Pr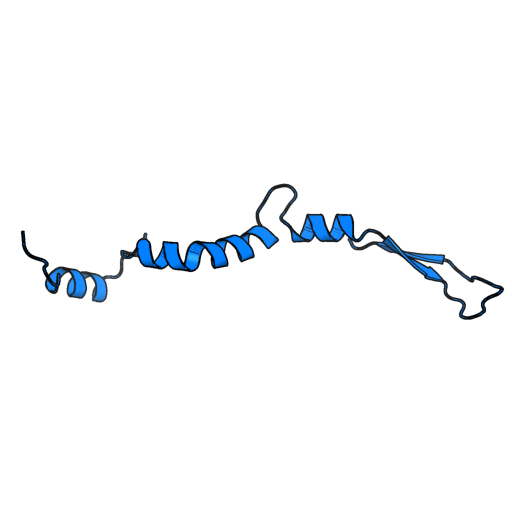otein AF-A0A642UEV1-F1 (afdb_monomer)

Radius of gyration: 27.05 Å; Cα contacts (8 Å, |Δi|>4): 53; chains: 1; bounding box: 53×25×73 Å

Nearest PDB structures (foldseek):
  5lmx-assembly1_B  TM=8.251E-01  e=7.664E-06  Saccharomyces cerevisiae S288C
  5m3m-assembly1_B  TM=8.072E-01  e=8.778E-06  Saccharomyces cerevisiae S288C
  5g5l-assembly1_B  TM=8.227E-01  e=1.076E-05  Saccharomyces cerevisiae
  5oa1-assembly1_B  TM=8.238E-01  e=1.616E-05  Saccharomyces cerevisiae S288C
  5m5w-assembly1_B  TM=7.969E-01  e=1.076E-05  Saccharomyces cerevisiae S288C

Organism: NCBI:txid44093

Mean predicted aligned error: 9.97 Å

Secondary structure (DSSP, 8-state):
------HHHHHHHHHS--SS--S-HHHHHHHHHHHHHHHTTTSSGGG-HHHHHHHHH-EEEEES---TT---PEEEEE--

Sequence (80 aa):
MGVSFHTLEREKNYRAPSKEKSPYPLLQQAVRPHIGSFNALMDGPDGGLLNLAVKDIGTKTVFDSNDPERLGNKLNCKCC

Solvent-accessible surface area (backbone atoms only — not comparable to full-atom values): 5053 Å² total; per-residue (Å²): 141,78,93,75,86,56,62,72,62,51,52,50,45,69,77,51,65,67,89,85,58,76,93,55,60,68,64,53,58,73,49,38,65,61,55,50,58,58,46,39,38,56,48,57,81,84,53,7,52,53,49,52,49,44,62,70,69,40,66,51,75,50,56,78,38,92,51,95,90,49,76,50,61,81,43,76,48,67,66,128

Structure (mmCIF, N/CA/C/O backbone):
data_AF-A0A642UEV1-F1
#
_entry.id   AF-A0A642UEV1-F1
#
loop_
_atom_site.group_PDB
_atom_site.id
_atom_site.type_symbol
_atom_site.label_atom_id
_atom_site.label_alt_id
_atom_site.label_comp_id
_atom_site.label_asym_id
_atom_site.label_entity_id
_atom_site.label_seq_id
_atom_site.pdbx_PDB_ins_code
_atom_site.Cartn_x
_atom_site.Cartn_y
_atom_site.Cartn_z
_atom_site.occupancy
_atom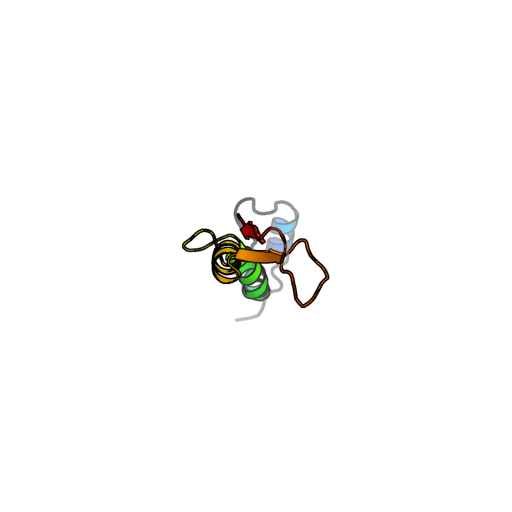_site.B_iso_or_equiv
_atom_site.auth_seq_id
_atom_site.auth_comp_id
_atom_site.auth_asym_id
_atom_site.auth_atom_id
_atom_site.pdbx_PDB_model_num
ATOM 1 N N . MET A 1 1 ? -28.191 -14.283 26.646 1.00 46.81 1 MET A N 1
ATOM 2 C CA . MET A 1 1 ? -27.125 -13.551 25.930 1.00 46.81 1 MET A CA 1
ATOM 3 C C . MET A 1 1 ? -27.794 -12.541 25.023 1.00 46.81 1 MET A C 1
ATOM 5 O O . MET A 1 1 ? -28.429 -12.947 24.062 1.00 46.81 1 MET A O 1
ATOM 9 N N . GLY A 1 2 ? -27.761 -11.265 25.399 1.00 75.12 2 GLY A N 1
ATOM 10 C CA . GLY A 1 2 ? -28.355 -10.177 24.624 1.00 75.12 2 GLY A CA 1
ATOM 11 C C . GLY A 1 2 ? -27.264 -9.314 24.008 1.00 75.12 2 GLY A C 1
ATOM 12 O O . GLY A 1 2 ? -26.174 -9.202 24.568 1.00 75.12 2 GLY A O 1
ATOM 13 N N . VAL A 1 3 ? -27.557 -8.718 22.860 1.00 83.19 3 VAL A N 1
ATOM 14 C CA . VAL A 1 3 ? -26.699 -7.697 22.256 1.00 83.19 3 VAL A CA 1
ATOM 15 C C . VAL A 1 3 ? -26.853 -6.408 23.069 1.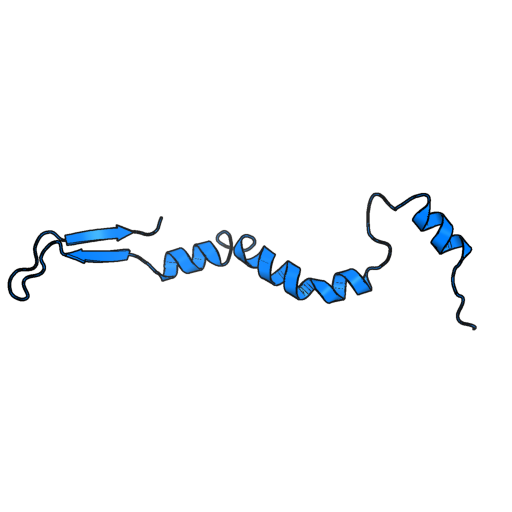00 83.19 3 VAL A C 1
ATOM 17 O O . VAL A 1 3 ? -27.972 -6.015 23.394 1.00 83.19 3 VAL A O 1
ATOM 20 N N . SER A 1 4 ? -25.738 -5.767 23.422 1.00 88.38 4 SER A N 1
ATOM 21 C CA . SER A 1 4 ? -25.706 -4.480 24.126 1.00 88.38 4 SER A CA 1
ATOM 22 C C . SER A 1 4 ? -25.160 -3.395 23.203 1.00 88.38 4 SER A C 1
ATOM 24 O O . SER A 1 4 ? -24.324 -3.658 22.346 1.00 88.38 4 SER A O 1
ATOM 26 N N . PHE A 1 5 ? -25.612 -2.156 23.388 1.00 87.38 5 PHE A N 1
ATOM 27 C CA . PHE A 1 5 ? -25.144 -1.005 22.609 1.00 87.38 5 PHE A CA 1
ATOM 28 C C . PHE A 1 5 ? -23.842 -0.382 23.144 1.00 87.38 5 PHE A C 1
ATOM 30 O O . PHE A 1 5 ? -23.366 0.595 22.566 1.00 87.38 5 PHE A O 1
ATOM 37 N N . HIS A 1 6 ? -23.281 -0.910 24.243 1.00 89.69 6 HIS A N 1
ATOM 38 C CA . HIS A 1 6 ? -21.980 -0.504 24.803 1.00 89.69 6 HIS A CA 1
ATOM 39 C C . HIS A 1 6 ? -21.818 1.024 25.005 1.00 89.69 6 HIS A C 1
ATOM 41 O O . HIS A 1 6 ? -20.768 1.601 24.727 1.00 89.69 6 HIS A O 1
ATOM 47 N N . THR A 1 7 ? -22.861 1.716 25.484 1.00 91.44 7 THR A N 1
ATOM 48 C CA . THR A 1 7 ? -22.919 3.194 25.515 1.00 91.44 7 THR A CA 1
ATOM 49 C C . THR A 1 7 ? -21.850 3.844 26.399 1.00 91.44 7 THR A C 1
ATOM 51 O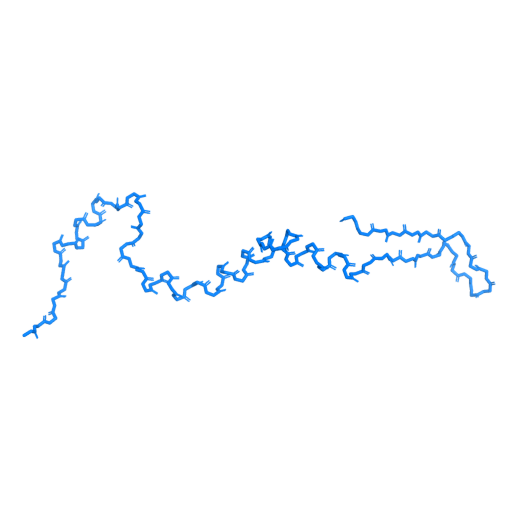 O . THR A 1 7 ? -21.225 4.810 25.967 1.00 91.44 7 THR A O 1
ATOM 54 N N . LEU A 1 8 ? -21.594 3.308 27.598 1.00 91.38 8 LEU A N 1
ATOM 55 C CA . LEU A 1 8 ? -20.558 3.828 28.503 1.00 91.38 8 LEU A CA 1
ATOM 56 C C . LEU A 1 8 ? -19.142 3.625 27.942 1.00 91.38 8 LEU A C 1
ATOM 58 O O . LEU A 1 8 ? -18.295 4.509 28.055 1.00 91.38 8 LEU A O 1
ATOM 62 N N . GLU A 1 9 ? -18.888 2.474 27.315 1.00 87.31 9 GLU A N 1
ATOM 63 C CA . GLU A 1 9 ? -17.596 2.162 26.689 1.00 87.31 9 GLU A CA 1
ATOM 64 C C . GLU A 1 9 ? -17.339 3.066 25.480 1.00 87.31 9 GLU A C 1
ATOM 66 O O . GLU A 1 9 ? -16.241 3.604 25.327 1.00 87.31 9 GLU A O 1
ATOM 71 N N . ARG A 1 10 ? -18.370 3.301 24.661 1.00 89.12 10 ARG A N 1
ATOM 72 C CA . ARG A 1 10 ? -18.312 4.232 23.531 1.00 89.12 10 ARG A CA 1
ATOM 73 C C . ARG A 1 10 ? -17.968 5.651 23.985 1.00 89.12 10 ARG A C 1
ATOM 75 O O . ARG A 1 10 ? -17.050 6.251 23.435 1.00 89.12 10 ARG A O 1
ATOM 82 N N . GLU A 1 11 ? -18.646 6.154 25.015 1.00 92.31 11 GLU A N 1
ATOM 83 C CA . GLU A 1 11 ? -18.412 7.503 25.544 1.00 92.31 11 GLU A CA 1
ATOM 84 C C . GLU A 1 11 ? -17.001 7.662 26.128 1.00 92.31 11 GLU A C 1
ATOM 86 O O . GLU A 1 11 ? -16.332 8.678 25.923 1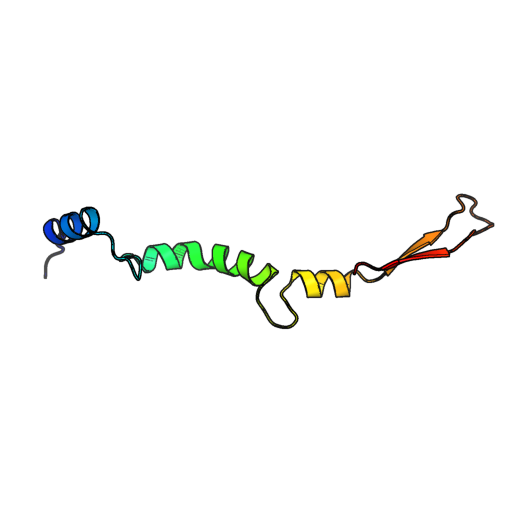.00 92.31 11 GLU A O 1
ATOM 91 N N . LYS A 1 12 ? -16.498 6.620 26.803 1.00 89.56 12 LYS A N 1
ATOM 92 C CA . LYS A 1 12 ? -15.119 6.58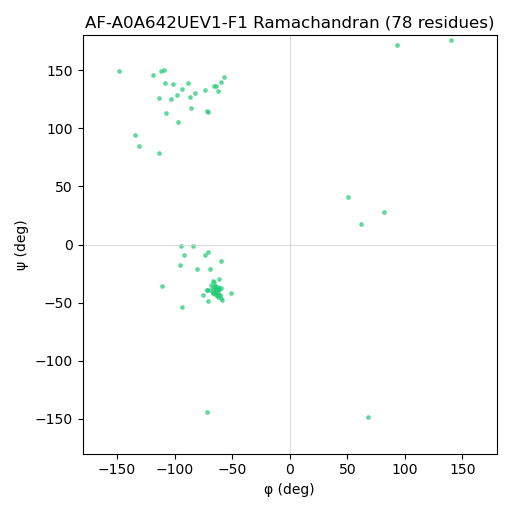8 27.302 1.00 89.56 12 LYS A CA 1
ATOM 93 C C . LYS A 1 12 ? -14.103 6.661 26.158 1.00 89.56 12 LYS A C 1
ATOM 95 O O . LYS A 1 12 ? -13.162 7.449 26.244 1.00 89.56 12 LYS A O 1
ATOM 100 N N . ASN A 1 13 ? -14.314 5.892 25.089 1.00 87.69 13 ASN A N 1
ATOM 101 C CA . ASN A 1 13 ? -13.442 5.890 23.912 1.00 87.69 13 ASN A CA 1
ATOM 102 C C . ASN A 1 13 ? -13.482 7.222 23.147 1.00 87.69 13 ASN A C 1
ATOM 104 O O . ASN A 1 13 ? -12.471 7.620 22.572 1.00 87.69 13 ASN A O 1
ATOM 108 N N . TYR A 1 14 ? -14.621 7.921 23.149 1.00 88.62 14 TYR A N 1
ATOM 109 C CA . TYR A 1 14 ? -14.743 9.254 22.550 1.00 88.62 14 TYR A CA 1
ATOM 110 C C . TYR A 1 14 ? -14.025 10.329 23.357 1.00 88.62 14 TYR A C 1
ATOM 112 O O . TYR A 1 14 ? -13.375 11.197 22.779 1.00 88.62 14 TYR A O 1
ATOM 120 N N . A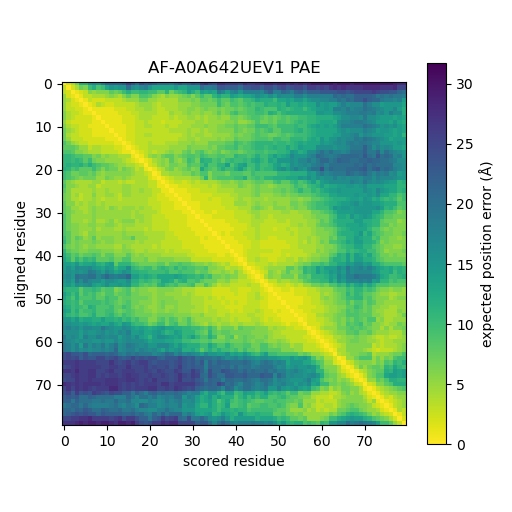RG A 1 15 ? -14.095 10.258 24.690 1.00 90.88 15 ARG A N 1
ATOM 121 C CA . ARG A 1 15 ? -13.411 11.220 25.560 1.00 90.88 15 ARG A CA 1
ATOM 122 C C . ARG A 1 15 ? -11.895 11.025 25.574 1.00 90.88 15 ARG A C 1
ATOM 124 O O . ARG A 1 15 ? -11.155 12.001 25.638 1.00 90.88 15 ARG A O 1
ATOM 131 N N . ALA A 1 16 ? -11.441 9.776 25.560 1.00 88.19 16 ALA A N 1
ATOM 132 C CA . ALA A 1 16 ? -10.031 9.420 25.635 1.00 88.19 16 ALA A CA 1
ATOM 133 C C . ALA A 1 16 ? -9.697 8.410 24.527 1.00 88.19 16 ALA A C 1
ATOM 135 O O . ALA A 1 16 ? -9.725 7.200 24.779 1.00 88.19 16 ALA A O 1
ATOM 136 N N . PRO A 1 17 ? -9.392 8.880 23.302 1.00 85.38 17 PRO A N 1
ATOM 137 C CA . PRO A 1 17 ? -8.992 7.984 22.230 1.00 85.38 17 PRO A CA 1
ATOM 138 C C . PRO A 1 17 ? -7.728 7.213 22.629 1.00 85.38 17 PRO A C 1
ATOM 140 O O . PRO A 1 17 ? -6.801 7.755 23.237 1.00 85.38 17 PRO A O 1
ATOM 143 N N . SER A 1 18 ? -7.697 5.926 22.284 1.00 83.50 18 SER A N 1
ATOM 144 C CA . SER A 1 18 ? -6.524 5.074 22.483 1.00 83.50 18 SER A CA 1
ATOM 145 C C . SER A 1 18 ? -5.346 5.604 21.667 1.00 83.50 18 SER A C 1
ATOM 147 O O . SER A 1 18 ? -5.492 5.890 20.480 1.00 83.50 18 SER A O 1
ATOM 149 N N . LYS A 1 19 ? -4.173 5.718 22.298 1.00 81.44 19 LYS A N 1
ATOM 150 C CA . LYS A 1 19 ? -2.940 6.189 21.645 1.00 81.44 19 LYS A CA 1
ATOM 151 C C . LYS A 1 19 ? -2.237 5.104 20.826 1.00 81.44 19 LYS A C 1
ATOM 153 O O . LYS A 1 19 ? -1.455 5.427 19.945 1.00 81.44 19 LYS A O 1
ATOM 158 N N . GLU A 1 20 ? -2.516 3.837 21.122 1.00 77.81 20 GLU A N 1
ATOM 159 C CA . GLU A 1 20 ? -1.778 2.696 20.570 1.00 77.81 20 GLU A CA 1
ATOM 160 C C . GLU A 1 20 ? -2.438 2.134 19.307 1.00 77.81 20 GLU A C 1
ATOM 162 O O . GLU A 1 20 ? -1.795 1.961 18.274 1.00 77.81 20 GLU A O 1
ATOM 167 N N . LYS A 1 21 ? -3.735 1.801 19.380 1.00 77.88 21 LYS A N 1
ATOM 168 C CA . LYS A 1 21 ? -4.464 1.113 18.302 1.00 77.88 21 LYS A CA 1
ATOM 169 C C . LYS A 1 21 ? -5.931 1.513 18.263 1.00 77.88 21 LYS A C 1
ATOM 171 O O . LYS A 1 21 ? -6.544 1.773 19.300 1.00 77.88 21 LYS A O 1
ATOM 176 N N . SER A 1 22 ? -6.497 1.489 17.056 1.00 81.88 22 SER A N 1
ATOM 177 C CA . SER A 1 22 ? -7.934 1.665 16.849 1.00 81.88 22 SER A CA 1
ATOM 178 C C . SER A 1 22 ? -8.716 0.517 17.501 1.00 81.88 22 SER A C 1
ATOM 180 O O . SER A 1 22 ? -8.341 -0.645 17.324 1.00 81.88 22 SER A O 1
ATOM 182 N N . PRO A 1 23 ? -9.825 0.805 18.204 1.00 81.31 23 PRO A N 1
ATOM 183 C CA . PRO A 1 23 ? -10.670 -0.223 18.809 1.00 81.31 23 PRO A CA 1
ATOM 184 C C . PRO A 1 23 ? -11.470 -1.042 17.781 1.00 81.31 23 PRO A C 1
ATOM 186 O O . PRO A 1 23 ? -12.107 -2.023 18.154 1.00 81.31 23 PRO A O 1
ATOM 189 N N . TYR A 1 24 ? -11.437 -0.672 16.494 1.00 87.00 24 TYR A N 1
ATOM 190 C CA . TYR A 1 24 ? -12.213 -1.314 15.430 1.00 87.00 24 TYR A CA 1
ATOM 191 C C . TYR A 1 24 ? -11.308 -2.045 14.422 1.00 87.00 24 TYR A C 1
ATOM 193 O O . TYR A 1 24 ? -11.061 -1.533 13.325 1.00 87.00 24 TYR A O 1
ATOM 201 N N . PRO A 1 25 ? -10.819 -3.258 14.747 1.00 87.31 25 PRO A N 1
ATOM 202 C CA . PRO A 1 25 ? -9.914 -4.002 13.870 1.00 87.31 25 PRO A CA 1
ATOM 203 C C . PRO A 1 25 ? -10.582 -4.443 12.560 1.00 87.31 25 PRO A C 1
ATOM 205 O O . PRO A 1 25 ? -9.930 -4.467 11.521 1.00 87.31 25 PRO A O 1
ATOM 208 N N . LEU A 1 26 ? -11.887 -4.740 12.571 1.00 89.88 26 LEU A N 1
ATOM 209 C CA . LEU A 1 26 ? -12.618 -5.151 11.364 1.00 89.88 26 LEU A CA 1
ATOM 210 C C . LEU A 1 26 ? -12.677 -4.037 10.313 1.00 89.88 26 LEU A C 1
ATOM 212 O O . LEU A 1 26 ? -12.553 -4.303 9.120 1.00 89.88 26 LEU A O 1
ATOM 216 N N . LEU A 1 27 ? -12.794 -2.781 10.751 1.00 89.38 27 LEU A N 1
ATOM 217 C CA . LEU A 1 27 ? -12.768 -1.637 9.844 1.00 89.38 27 LEU A CA 1
ATOM 218 C C . LEU A 1 27 ? -11.397 -1.503 9.170 1.00 89.38 27 LEU A C 1
ATOM 220 O O . LEU A 1 27 ? -11.320 -1.274 7.967 1.00 89.38 27 LEU A O 1
ATOM 224 N N . GLN A 1 28 ? -10.313 -1.712 9.925 1.00 89.12 28 GLN A N 1
ATOM 225 C CA . GLN A 1 28 ? -8.957 -1.722 9.370 1.00 89.12 28 GLN A CA 1
ATOM 226 C C . GLN A 1 28 ? -8.756 -2.877 8.382 1.00 89.12 28 GLN A C 1
ATOM 228 O O . GLN A 1 28 ? -8.120 -2.698 7.346 1.00 89.12 28 GLN A O 1
ATOM 233 N N . GLN A 1 29 ? -9.322 -4.052 8.667 1.00 89.50 29 GLN A N 1
ATOM 234 C CA . GLN A 1 29 ? -9.249 -5.207 7.770 1.00 89.50 29 GLN A CA 1
ATOM 235 C C . GLN A 1 29 ? -9.972 -4.970 6.441 1.00 89.50 29 GLN A C 1
ATOM 237 O O . GLN A 1 29 ? -9.465 -5.412 5.411 1.00 89.50 29 GLN A O 1
ATOM 242 N N . ALA A 1 30 ? -11.093 -4.243 6.447 1.00 93.19 30 ALA A N 1
ATOM 243 C CA . ALA A 1 30 ? -11.842 -3.923 5.232 1.00 93.19 30 ALA A CA 1
ATOM 244 C C . ALA A 1 30 ? -11.022 -3.082 4.236 1.00 93.19 30 ALA A C 1
ATOM 246 O O . ALA A 1 30 ? -11.074 -3.324 3.035 1.00 93.19 30 ALA A O 1
ATOM 247 N N . VAL A 1 31 ? -10.215 -2.135 4.730 1.00 93.38 31 VAL A N 1
ATOM 248 C CA . VAL A 1 31 ? -9.360 -1.270 3.889 1.00 93.38 31 VAL A CA 1
ATOM 249 C C . VAL A 1 31 ? -7.947 -1.817 3.675 1.00 93.38 31 VAL A C 1
ATOM 251 O O . VAL A 1 31 ? -7.199 -1.312 2.835 1.00 93.38 31 VAL A O 1
ATOM 254 N N . ARG A 1 32 ? -7.578 -2.883 4.395 1.00 92.56 32 ARG A N 1
ATOM 255 C CA . ARG A 1 32 ? -6.266 -3.531 4.316 1.00 92.56 32 ARG A CA 1
ATOM 256 C C . ARG A 1 32 ? -5.798 -3.885 2.897 1.00 92.56 32 ARG A C 1
ATOM 258 O O . ARG A 1 32 ? -4.616 -3.658 2.651 1.00 92.56 32 ARG A O 1
ATOM 265 N N . PRO A 1 33 ? -6.622 -4.413 1.963 1.00 93.94 33 PRO A N 1
ATOM 266 C CA . PRO A 1 33 ? -6.132 -4.722 0.616 1.00 93.94 33 PRO A CA 1
ATOM 267 C C . PRO A 1 33 ? -5.646 -3.479 -0.138 1.00 93.94 33 PRO A C 1
ATOM 269 O O . PRO A 1 33 ? -4.629 -3.548 -0.820 1.00 93.94 33 PRO A O 1
ATOM 272 N N . HIS A 1 34 ? -6.303 -2.329 0.034 1.00 94.50 34 HIS A N 1
ATOM 273 C CA . HIS A 1 34 ? -5.900 -1.086 -0.625 1.00 94.50 34 HIS A CA 1
ATOM 274 C C . HIS A 1 34 ? -4.597 -0.539 -0.041 1.00 94.50 34 HIS A C 1
ATOM 276 O O . HIS A 1 34 ? -3.658 -0.265 -0.785 1.00 94.50 34 HIS A O 1
ATOM 282 N N . ILE A 1 35 ? -4.507 -0.465 1.290 1.00 92.81 35 ILE A N 1
ATOM 283 C CA . ILE A 1 35 ? -3.287 -0.021 1.980 1.00 92.81 35 ILE A CA 1
ATOM 284 C C . ILE A 1 35 ? -2.115 -0.943 1.621 1.00 92.81 35 ILE A C 1
ATOM 286 O O . ILE A 1 35 ? -1.046 -0.470 1.254 1.00 92.81 35 ILE A O 1
ATOM 290 N N . GLY A 1 36 ? -2.334 -2.260 1.658 1.00 91.44 36 GLY A N 1
ATOM 291 C CA . GLY A 1 36 ? -1.324 -3.249 1.293 1.00 91.44 36 GLY A CA 1
ATOM 292 C C . GLY A 1 36 ? -0.865 -3.120 -0.159 1.00 91.44 36 GLY A C 1
ATOM 293 O O . GLY A 1 36 ? 0.334 -3.150 -0.410 1.00 91.44 36 GLY A O 1
ATOM 294 N N . SER A 1 37 ? -1.794 -2.923 -1.102 1.00 90.62 37 SER A N 1
ATOM 295 C CA . SER A 1 37 ? -1.449 -2.744 -2.519 1.00 90.62 37 SER A CA 1
ATOM 296 C C . SER A 1 37 ? -0.595 -1.503 -2.774 1.00 90.62 37 SER A C 1
ATOM 298 O O . SER A 1 37 ? 0.329 -1.561 -3.578 1.00 90.62 37 SER A O 1
ATOM 300 N N . PHE A 1 38 ? -0.871 -0.401 -2.071 1.00 92.19 38 PHE A N 1
ATOM 301 C CA . PHE A 1 38 ? -0.110 0.833 -2.232 1.00 92.19 38 PHE A CA 1
ATOM 302 C C . PHE A 1 38 ? 1.259 0.731 -1.561 1.00 92.19 38 PHE A C 1
ATOM 304 O O . PHE A 1 38 ? 2.266 1.087 -2.165 1.00 92.19 38 PHE A O 1
ATOM 311 N N . ASN A 1 39 ? 1.314 0.181 -0.347 1.00 91.56 39 ASN A N 1
ATOM 312 C CA . ASN A 1 39 ? 2.579 -0.013 0.353 1.00 91.56 39 ASN A CA 1
ATOM 313 C C . ASN A 1 39 ? 3.506 -0.950 -0.428 1.00 91.56 39 ASN A C 1
ATOM 315 O O . ASN A 1 39 ? 4.683 -0.646 -0.548 1.00 91.56 39 ASN A O 1
ATOM 319 N N . ALA A 1 40 ? 2.982 -2.007 -1.060 1.00 90.56 40 ALA A N 1
ATOM 320 C CA . ALA A 1 40 ? 3.766 -2.929 -1.891 1.00 90.56 40 ALA A CA 1
ATOM 321 C C . ALA A 1 40 ? 4.475 -2.268 -3.096 1.00 90.56 40 ALA A C 1
ATOM 323 O O . ALA A 1 40 ? 5.355 -2.873 -3.710 1.00 90.56 40 ALA A O 1
ATOM 324 N N . LEU A 1 41 ? 4.112 -1.033 -3.465 1.00 89.56 41 LEU A N 1
ATOM 325 C CA . LEU A 1 41 ? 4.828 -0.287 -4.502 1.00 89.56 41 LEU A CA 1
ATOM 326 C C . LEU A 1 41 ? 6.250 0.085 -4.069 1.00 89.56 41 LEU A C 1
ATOM 328 O O . LEU A 1 41 ? 7.154 0.066 -4.904 1.00 89.56 41 LEU A O 1
ATOM 332 N N . MET A 1 42 ? 6.427 0.402 -2.784 1.00 88.62 42 MET A N 1
ATOM 333 C CA . MET A 1 42 ? 7.691 0.854 -2.188 1.00 88.62 42 MET A CA 1
ATOM 334 C C . MET A 1 42 ? 8.289 -0.192 -1.240 1.00 88.62 42 MET A C 1
ATOM 336 O O . MET A 1 42 ? 9.504 -0.361 -1.175 1.00 88.62 42 MET A O 1
ATOM 340 N N . ASP A 1 43 ? 7.435 -0.915 -0.521 1.00 85.00 43 ASP A N 1
ATOM 341 C CA . ASP A 1 43 ? 7.818 -1.972 0.403 1.00 85.00 43 ASP A CA 1
ATOM 342 C C . ASP A 1 43 ? 7.916 -3.316 -0.324 1.00 85.00 43 ASP A C 1
ATOM 344 O O . ASP A 1 43 ? 7.062 -3.679 -1.134 1.00 85.00 43 ASP A O 1
ATOM 348 N N . GLY A 1 44 ? 8.939 -4.101 0.013 1.00 80.62 44 GLY A N 1
ATOM 349 C CA . GLY A 1 44 ? 9.124 -5.454 -0.504 1.00 80.62 44 GLY A CA 1
ATOM 350 C C . GLY A 1 44 ? 10.583 -5.787 -0.820 1.00 80.62 44 GLY A C 1
ATOM 351 O O . GLY A 1 44 ? 11.464 -4.932 -0.690 1.00 80.62 44 GLY A O 1
ATOM 352 N N . PRO A 1 45 ? 10.863 -7.037 -1.228 1.00 74.88 45 PRO A N 1
ATOM 353 C CA . PRO A 1 45 ? 12.182 -7.413 -1.725 1.00 74.88 45 PRO A CA 1
ATOM 354 C C . PRO A 1 45 ? 12.572 -6.525 -2.916 1.00 74.88 45 PRO A C 1
ATOM 356 O O . PRO A 1 45 ? 11.717 -6.115 -3.698 1.00 74.88 45 PRO A O 1
ATOM 359 N N . ASP A 1 46 ? 13.859 -6.186 -3.014 1.00 74.06 46 ASP A N 1
ATOM 360 C CA . ASP A 1 46 ? 14.426 -5.297 -4.042 1.00 74.06 46 ASP A CA 1
ATOM 361 C C . ASP A 1 46 ? 13.890 -3.848 -4.060 1.00 74.06 46 ASP A C 1
ATOM 363 O O . ASP A 1 46 ? 14.099 -3.114 -5.030 1.00 74.06 46 ASP A O 1
ATOM 367 N N . GLY A 1 47 ? 13.258 -3.405 -2.966 1.00 81.31 47 GLY A N 1
ATOM 368 C CA . GLY A 1 47 ? 12.771 -2.032 -2.791 1.00 81.31 47 GLY A CA 1
ATOM 369 C C . GLY A 1 47 ? 11.416 -1.756 -3.449 1.00 81.31 47 GLY A C 1
ATOM 370 O O . GLY A 1 47 ? 11.152 -0.626 -3.850 1.00 81.31 47 GLY A O 1
ATOM 371 N N . GLY A 1 48 ? 10.581 -2.790 -3.585 1.00 89.12 48 GLY A N 1
ATOM 372 C CA . GLY A 1 48 ? 9.194 -2.664 -4.031 1.00 89.12 48 GLY A CA 1
ATOM 373 C C . GLY A 1 48 ? 8.986 -2.835 -5.537 1.00 89.12 48 GLY A C 1
ATOM 374 O O . GLY A 1 48 ? 9.925 -2.928 -6.336 1.00 89.12 48 GLY A O 1
ATOM 375 N N . LEU A 1 49 ? 7.710 -2.894 -5.933 1.00 88.62 49 LEU A N 1
ATOM 376 C CA . LEU A 1 49 ? 7.304 -3.149 -7.321 1.00 88.62 49 LEU A CA 1
ATOM 377 C C . LEU A 1 49 ? 7.805 -2.083 -8.304 1.00 88.62 49 LEU A C 1
ATOM 379 O O . LEU A 1 49 ? 8.051 -2.405 -9.466 1.00 88.62 49 LEU A O 1
ATOM 383 N N . LEU A 1 50 ? 7.988 -0.834 -7.863 1.00 88.19 50 LEU A N 1
ATOM 384 C CA . LEU A 1 50 ? 8.474 0.237 -8.737 1.00 88.19 50 LEU A CA 1
ATOM 385 C C . LEU A 1 50 ? 9.916 -0.002 -9.193 1.00 88.19 50 LEU A C 1
ATOM 387 O O . LEU A 1 50 ? 10.215 0.151 -10.375 1.00 88.19 50 LEU A O 1
ATOM 391 N N . ASN A 1 51 ? 10.791 -0.454 -8.296 1.00 87.00 51 ASN A N 1
ATOM 392 C CA . ASN A 1 51 ? 12.180 -0.749 -8.650 1.00 87.00 51 ASN A CA 1
ATOM 393 C C . ASN A 1 51 ? 12.288 -1.964 -9.573 1.00 87.00 51 ASN A C 1
ATOM 395 O O . ASN A 1 51 ? 13.131 -1.993 -10.471 1.00 87.00 51 ASN A O 1
ATOM 399 N N . LEU A 1 52 ? 11.417 -2.957 -9.386 1.00 88.50 52 LEU A N 1
ATOM 400 C CA . LEU A 1 52 ? 11.309 -4.084 -10.309 1.00 88.50 52 LEU A CA 1
ATOM 401 C C . LEU A 1 52 ? 10.836 -3.620 -11.693 1.00 88.50 52 LEU A C 1
ATOM 403 O O . LEU A 1 52 ? 11.429 -4.009 -12.697 1.00 88.50 52 LEU A O 1
ATOM 407 N N . ALA A 1 53 ? 9.836 -2.738 -11.751 1.00 86.94 53 ALA A N 1
ATOM 408 C CA . ALA A 1 53 ? 9.327 -2.196 -13.008 1.00 86.94 53 ALA A CA 1
ATOM 409 C C . ALA A 1 53 ? 10.375 -1.351 -13.753 1.00 86.94 53 ALA A C 1
ATOM 411 O O . ALA A 1 53 ? 10.517 -1.480 -14.966 1.00 86.94 53 ALA A O 1
ATOM 412 N N . VAL A 1 54 ? 11.154 -0.525 -13.046 1.00 87.50 54 VAL A N 1
ATOM 413 C CA . VAL A 1 54 ? 12.254 0.253 -13.647 1.00 87.50 54 VAL A CA 1
ATOM 414 C C . VAL A 1 54 ? 13.303 -0.667 -14.275 1.00 87.50 54 VAL A C 1
ATOM 416 O O . VAL A 1 54 ? 13.733 -0.431 -15.407 1.00 87.50 54 VAL A O 1
ATOM 419 N N . LYS A 1 55 ? 13.673 -1.749 -13.578 1.00 86.56 55 LYS A N 1
ATOM 420 C CA . LYS A 1 55 ? 14.602 -2.760 -14.106 1.00 86.56 55 LYS A CA 1
ATOM 4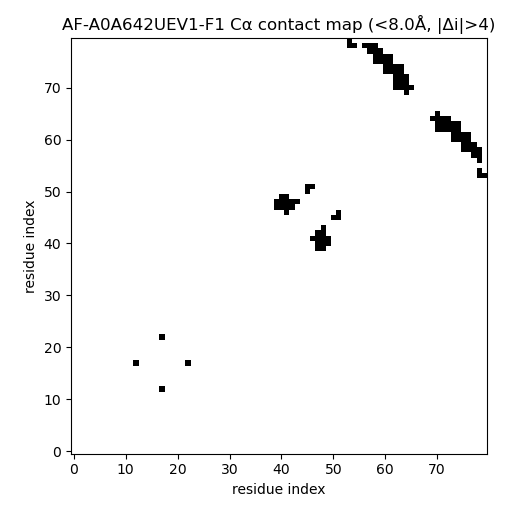21 C C . LYS A 1 55 ? 14.047 -3.452 -15.353 1.00 86.56 55 LYS A C 1
ATOM 423 O O . LYS A 1 55 ? 14.807 -3.675 -16.293 1.00 86.56 55 LYS A O 1
ATOM 428 N N . ASP A 1 56 ? 12.752 -3.757 -15.371 1.00 87.44 56 ASP A N 1
ATOM 429 C CA . ASP A 1 56 ? 12.083 -4.424 -16.495 1.00 87.44 56 ASP A CA 1
ATOM 430 C C . ASP A 1 56 ? 11.970 -3.528 -17.745 1.00 87.44 56 ASP A C 1
ATOM 432 O O . ASP A 1 56 ? 12.222 -3.974 -18.864 1.00 87.44 56 ASP A O 1
ATOM 436 N N . ILE A 1 57 ? 11.686 -2.229 -17.576 1.00 87.88 57 ILE A N 1
ATOM 437 C CA . ILE A 1 57 ? 11.607 -1.264 -18.692 1.00 87.88 57 ILE A CA 1
ATOM 438 C C . ILE A 1 57 ? 12.939 -1.163 -19.4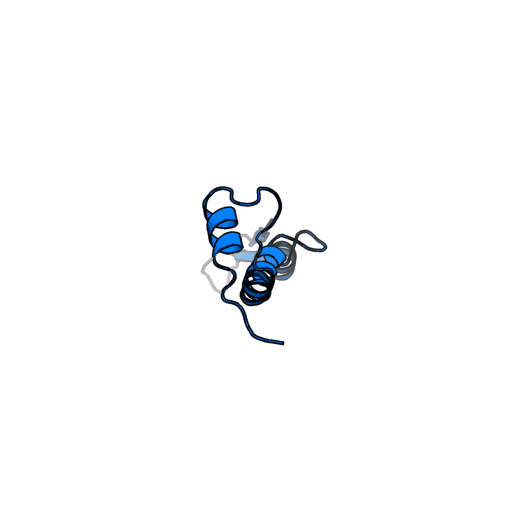55 1.00 87.88 57 ILE A C 1
ATOM 440 O O . ILE A 1 57 ? 12.947 -0.999 -20.685 1.00 87.88 57 ILE A O 1
ATOM 444 N N . GLY A 1 58 ? 14.059 -1.242 -18.732 1.00 84.50 58 GLY A N 1
ATOM 445 C CA . GLY A 1 58 ? 15.401 -1.253 -19.298 1.00 84.50 58 GLY A CA 1
ATOM 446 C C . GLY A 1 58 ? 15.814 0.069 -19.957 1.00 84.50 58 GLY A C 1
ATOM 447 O O . GLY A 1 58 ? 15.449 1.163 -19.532 1.00 84.50 58 GLY A O 1
ATOM 448 N N . THR A 1 59 ? 16.651 -0.021 -20.993 1.00 85.44 59 THR A N 1
ATOM 449 C CA . THR A 1 59 ? 17.206 1.154 -21.690 1.00 85.44 59 THR A CA 1
ATOM 450 C C . THR A 1 59 ? 16.412 1.447 -22.955 1.00 85.44 59 THR A C 1
ATOM 452 O O . THR A 1 59 ? 16.255 0.569 -23.805 1.00 85.44 59 THR A O 1
ATOM 455 N N . LYS A 1 60 ? 15.969 2.693 -23.128 1.00 84.06 60 LYS A N 1
ATOM 456 C CA . LYS A 1 60 ? 15.406 3.158 -24.402 1.00 84.06 60 LYS A CA 1
ATOM 457 C C . LYS A 1 60 ? 16.509 3.808 -25.231 1.00 84.06 60 LYS A C 1
ATOM 459 O O . LYS A 1 60 ? 17.299 4.594 -24.712 1.00 84.06 60 LYS A O 1
ATOM 464 N N . THR A 1 61 ? 16.584 3.455 -26.510 1.00 81.94 61 THR A N 1
ATOM 465 C CA . THR A 1 61 ? 17.602 3.975 -27.430 1.00 81.94 61 THR A CA 1
ATOM 466 C C . THR A 1 61 ? 16.948 4.826 -28.502 1.00 81.94 61 THR A C 1
ATOM 468 O O . THR A 1 61 ? 16.038 4.350 -29.180 1.00 81.94 61 THR A O 1
ATOM 471 N N . VAL A 1 62 ? 17.423 6.056 -28.660 1.00 82.75 62 VAL A N 1
ATOM 472 C CA . VAL A 1 62 ? 16.950 7.010 -29.669 1.00 82.75 62 VAL A CA 1
ATOM 473 C C . VAL A 1 62 ? 18.115 7.352 -30.591 1.00 82.75 62 VAL A C 1
ATOM 475 O O . VAL A 1 62 ? 19.268 7.384 -30.158 1.00 82.75 62 VAL A O 1
ATOM 478 N N . PHE A 1 63 ? 17.820 7.583 -31.865 1.00 83.56 63 PHE A N 1
ATOM 479 C CA . PHE A 1 63 ? 18.789 8.072 -32.838 1.00 83.56 63 PHE A CA 1
ATOM 480 C C . PHE A 1 63 ? 18.464 9.524 -33.173 1.00 83.56 63 PHE A C 1
ATOM 482 O O . PHE A 1 63 ? 17.300 9.878 -33.323 1.00 83.56 63 PHE A O 1
ATOM 489 N N . ASP A 1 64 ? 19.499 10.351 -33.279 1.00 80.94 64 ASP A N 1
ATOM 490 C CA . ASP A 1 64 ? 19.388 11.803 -33.503 1.00 80.94 64 ASP A CA 1
ATOM 491 C C . ASP A 1 64 ? 18.966 12.180 -34.942 1.00 80.94 64 ASP A C 1
ATOM 493 O O . ASP A 1 64 ? 18.668 13.327 -35.250 1.00 80.94 64 ASP A O 1
ATOM 497 N N . SER A 1 65 ? 18.937 11.209 -35.858 1.00 79.06 65 SER A N 1
ATOM 498 C CA . SER A 1 65 ? 18.592 11.447 -37.261 1.00 79.06 65 SER A CA 1
ATOM 499 C C . SER A 1 65 ? 17.162 11.027 -37.566 1.00 79.06 65 SER A C 1
ATOM 501 O O . SER A 1 65 ? 16.727 9.953 -37.152 1.00 79.06 65 SER A O 1
ATOM 503 N N . ASN A 1 66 ? 16.468 11.856 -38.344 1.00 72.94 66 ASN A N 1
ATOM 504 C CA . ASN A 1 66 ? 15.136 11.573 -38.876 1.00 72.94 66 ASN A CA 1
ATOM 505 C C . ASN A 1 66 ? 15.187 10.963 -40.295 1.00 72.94 66 ASN A C 1
ATOM 507 O O . ASN A 1 66 ? 14.140 10.674 -40.871 1.00 72.94 66 ASN A O 1
ATOM 511 N N . ASP A 1 67 ? 16.390 10.786 -40.864 1.00 76.81 67 ASP A N 1
ATOM 512 C CA . ASP A 1 67 ? 16.591 10.179 -42.183 1.00 76.81 67 ASP A CA 1
ATOM 513 C C . ASP A 1 67 ? 16.585 8.640 -42.105 1.00 76.81 67 ASP A C 1
ATOM 515 O O . ASP A 1 67 ? 17.346 8.063 -41.320 1.00 76.81 67 ASP A O 1
ATOM 519 N N . PRO A 1 68 ? 15.805 7.947 -42.958 1.00 69.81 68 PRO A N 1
ATOM 520 C CA . PRO A 1 68 ? 15.693 6.487 -42.934 1.00 69.81 68 PRO A CA 1
ATOM 521 C C . PRO A 1 68 ? 16.971 5.757 -43.381 1.00 69.81 68 PRO A C 1
ATOM 523 O O . PRO A 1 68 ? 17.160 4.595 -43.030 1.00 69.81 68 PRO A O 1
ATOM 526 N N . GLU A 1 69 ? 17.861 6.419 -44.127 1.00 72.25 69 GLU A N 1
ATOM 527 C CA . GLU A 1 69 ? 19.100 5.817 -44.650 1.00 72.25 69 GLU A CA 1
ATOM 528 C C . GLU A 1 69 ? 20.331 6.076 -43.770 1.00 72.25 69 GLU A C 1
ATOM 530 O O . GLU A 1 69 ? 21.341 5.379 -43.887 1.00 72.25 69 GLU A O 1
ATOM 535 N N . ARG A 1 70 ? 20.271 7.061 -42.865 1.00 69.94 70 ARG A N 1
ATOM 536 C CA . ARG A 1 70 ? 21.415 7.461 -42.042 1.00 69.94 70 ARG A CA 1
ATOM 537 C C . ARG A 1 70 ? 20.992 7.635 -40.594 1.00 69.94 70 ARG A C 1
ATOM 539 O O . ARG A 1 70 ? 20.588 8.713 -40.173 1.00 69.94 70 ARG A O 1
ATOM 546 N N . LEU A 1 71 ? 21.156 6.576 -39.809 1.00 62.75 71 LEU A N 1
ATOM 547 C CA . LEU A 1 71 ? 21.016 6.638 -38.357 1.00 62.75 71 LEU A CA 1
ATOM 548 C C . LEU A 1 71 ? 22.216 7.416 -37.789 1.00 62.75 71 LEU A C 1
ATOM 550 O O . LEU A 1 71 ? 23.361 7.000 -37.944 1.00 62.75 71 LEU A O 1
ATOM 554 N N . GLY A 1 72 ? 21.953 8.592 -37.214 1.00 77.50 72 GLY A N 1
ATOM 555 C CA . GLY A 1 72 ? 22.959 9.475 -36.617 1.00 77.50 72 GLY A CA 1
ATOM 556 C C . GLY A 1 72 ? 23.529 8.930 -35.302 1.00 77.50 72 GLY A C 1
ATOM 557 O O . GLY A 1 72 ? 23.695 7.724 -35.119 1.00 77.50 72 GLY A O 1
ATOM 558 N N . ASN A 1 73 ? 23.818 9.817 -34.349 1.00 79.56 73 ASN A N 1
ATOM 559 C CA . ASN A 1 73 ? 24.341 9.402 -33.047 1.00 79.56 73 ASN A CA 1
ATOM 560 C C . ASN A 1 73 ? 23.300 8.589 -32.261 1.00 79.56 73 ASN A C 1
ATOM 562 O O . ASN A 1 73 ? 22.124 8.955 -32.197 1.00 79.56 73 ASN A O 1
ATOM 566 N N . LYS A 1 74 ? 23.748 7.489 -31.642 1.00 81.88 74 LYS A N 1
ATOM 567 C CA . LYS A 1 74 ? 22.924 6.642 -30.772 1.00 81.88 74 LYS A CA 1
ATOM 568 C C . LYS A 1 74 ? 22.937 7.192 -29.349 1.00 81.88 74 LYS A C 1
ATOM 570 O O . LYS A 1 74 ? 23.978 7.193 -28.692 1.00 81.88 74 LYS A O 1
ATOM 575 N N . LEU A 1 75 ? 21.772 7.597 -28.862 1.00 82.56 75 LEU A N 1
ATOM 576 C CA . LEU A 1 75 ? 21.563 8.052 -27.495 1.00 82.56 75 LEU A CA 1
ATOM 577 C C . LEU A 1 75 ? 20.878 6.942 -26.697 1.00 82.56 75 LEU A C 1
ATOM 579 O O . LEU A 1 75 ? 19.823 6.439 -27.081 1.00 82.56 75 LEU A O 1
ATOM 583 N N . ASN A 1 76 ? 21.486 6.553 -25.578 1.00 81.31 76 ASN A N 1
ATOM 584 C CA . ASN A 1 76 ? 20.941 5.538 -24.681 1.00 81.31 76 ASN A CA 1
ATOM 585 C C . ASN A 1 76 ? 20.423 6.213 -23.408 1.00 81.31 76 ASN A C 1
ATOM 587 O O . ASN A 1 76 ? 21.214 6.704 -22.604 1.00 81.31 76 ASN A O 1
ATOM 591 N N . CYS A 1 77 ? 19.112 6.180 -23.194 1.00 76.19 77 CYS A N 1
ATOM 592 C CA . CYS A 1 77 ? 18.480 6.635 -21.962 1.00 76.19 77 CYS A CA 1
ATOM 593 C C . CYS A 1 77 ? 18.237 5.425 -21.058 1.00 76.19 77 CYS A C 1
ATOM 595 O O . CYS A 1 77 ? 17.359 4.599 -21.324 1.00 76.19 77 CYS A O 1
ATOM 597 N N . LYS A 1 78 ? 19.047 5.296 -20.004 1.00 75.06 78 LYS A N 1
ATOM 598 C CA . LYS A 1 78 ? 18.833 4.306 -18.944 1.00 75.06 78 LYS A CA 1
ATOM 599 C C . LYS A 1 78 ? 17.890 4.914 -17.908 1.00 75.06 78 LYS A C 1
ATOM 601 O O . LYS A 1 78 ? 18.172 6.008 -17.426 1.00 75.06 78 LYS A O 1
ATOM 606 N N . CYS A 1 79 ? 16.796 4.232 -17.573 1.00 58.84 79 CYS A N 1
ATOM 607 C CA . CYS A 1 79 ? 16.047 4.571 -16.366 1.00 58.84 79 CYS A CA 1
ATOM 608 C C . CYS A 1 79 ? 16.888 4.129 -15.159 1.00 58.84 79 CYS A C 1
ATOM 610 O O . CYS A 1 79 ? 17.210 2.946 -15.046 1.00 58.84 79 CYS A O 1
ATOM 612 N N . CYS A 1 80 ? 17.327 5.106 -14.361 1.00 55.62 80 CYS A N 1
ATOM 613 C CA . CYS A 1 80 ? 18.080 4.907 -13.122 1.00 55.62 80 CYS A CA 1
ATOM 614 C C . CYS A 1 80 ? 17.200 4.317 -12.021 1.00 55.62 80 CYS A C 1
ATOM 616 O O . CYS A 1 80 ? 16.018 4.722 -11.956 1.00 55.62 80 CYS A O 1
#

Foldseek 3Di:
DDDDPCVVVVVVCVVPPDPPDDPCVVVVVVCVVVVVVVVQCQDDPPRHPVNVVLVVVAKDWDFPDPDPVDGHDIDIDRRD

pLDDT: mean 83.65, std 8.78, range [46.81, 94.5]